Protein AF-A0A1W9GB42-F1 (afdb_monomer_lite)

Secondary structure (DSSP, 8-state):
-EEEE-----TT-SEEEEEES-HHHHHHHHHHHHTTT-EEEEPPS--S-TT-HHHHHHHHHTT-S-EEEEEEES-TTS-EEEEEEE-TTT--EEEEEEEE--S--SS--HHHHHHHHHHHHHHHTT----GGGG-

Sequence (135 aa):
MTQGSHH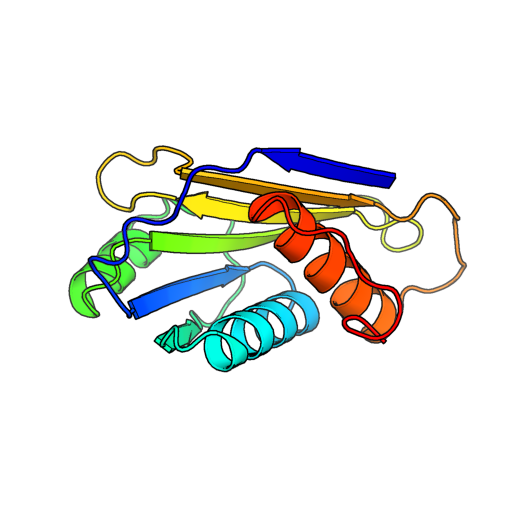RLSMAANQVLVVGNRPNAVAATVSWLQNRGVTPFEMPGTWPIPTHPEITDTARRIGAHTIVWVEQTGDLRAPTVSVRGVDPDSNAVLWSGQASATEYRSSPTGARITWLTCHALHAAWGEPPEGDRCR

Radius of gyration: 13.99 Å; chains: 1; bounding box: 38×24×38 Å

Foldseek 3Di:
DKAKDEADPPPPALEEEEAEQDPLLSVLVCVVSVVVSRHYDYDDDHDPDCQDPVNLVVCVVVVNQWYWYWYWDDDQQWIKIKIFTAGSPPRDTNIIMMFIRPDGDPHHDSLNSSLRSLRGVCNRNVHHSPPPVSD

pLDDT: mean 84.48, std 11.84, range [46.38, 94.88]

Structure (mmCIF, N/CA/C/O backbone):
data_AF-A0A1W9GB42-F1
#
_entry.id   AF-A0A1W9GB42-F1
#
loop_
_atom_site.group_PDB
_atom_site.id
_atom_site.type_symbol
_atom_site.label_atom_id
_atom_site.label_alt_id
_atom_site.label_comp_id
_atom_site.label_asym_id
_atom_site.label_entity_id
_atom_site.label_seq_id
_atom_site.pdbx_PDB_ins_code
_atom_site.Cartn_x
_atom_site.Cartn_y
_atom_site.Cartn_z
_atom_site.occupancy
_atom_site.B_iso_or_equiv
_atom_site.auth_seq_id
_atom_site.auth_comp_id
_atom_site.auth_asym_id
_atom_site.auth_atom_id
_atom_site.pdbx_PDB_model_num
ATOM 1 N N . MET A 1 1 ? 7.935 -8.724 -12.293 1.00 82.56 1 MET A N 1
ATOM 2 C CA . MET A 1 1 ? 7.240 -9.855 -11.640 1.00 82.56 1 MET A CA 1
ATOM 3 C C . MET A 1 1 ? 6.263 -9.276 -10.641 1.00 82.56 1 MET A C 1
ATOM 5 O O . MET A 1 1 ? 6.655 -8.364 -9.925 1.00 82.56 1 MET A O 1
ATOM 9 N N . THR A 1 2 ? 5.027 -9.765 -10.616 1.00 82.88 2 THR A N 1
ATOM 10 C CA . THR A 1 2 ? 3.962 -9.231 -9.758 1.00 82.88 2 THR A CA 1
ATOM 11 C C . THR A 1 2 ? 3.272 -10.395 -9.059 1.00 82.88 2 THR A C 1
ATOM 13 O O . THR A 1 2 ? 2.972 -11.398 -9.704 1.00 82.88 2 THR A O 1
ATOM 16 N N . GLN A 1 3 ? 3.073 -10.289 -7.749 1.00 85.12 3 GLN A N 1
ATOM 17 C CA . GLN A 1 3 ? 2.423 -11.302 -6.918 1.00 85.12 3 GLN A CA 1
ATOM 18 C C . GLN A 1 3 ? 1.550 -10.618 -5.867 1.00 85.12 3 GLN A C 1
ATOM 20 O O . GLN A 1 3 ? 1.848 -9.502 -5.449 1.00 85.12 3 GLN A O 1
ATOM 25 N N . GLY A 1 4 ? 0.483 -11.276 -5.421 1.00 79.81 4 GLY A N 1
ATOM 26 C CA . GLY A 1 4 ? -0.384 -10.728 -4.386 1.00 79.81 4 GLY A CA 1
ATOM 27 C C . GLY A 1 4 ? -1.238 -11.784 -3.707 1.00 79.81 4 GLY A C 1
ATOM 28 O O . GLY A 1 4 ? -1.490 -12.855 -4.256 1.00 79.81 4 GLY A O 1
ATOM 29 N N . SER A 1 5 ? -1.661 -11.457 -2.494 1.00 80.25 5 SER A N 1
ATOM 30 C CA . SER A 1 5 ? -2.688 -12.154 -1.736 1.00 80.25 5 SER A CA 1
ATOM 31 C C . SER A 1 5 ? -3.790 -11.152 -1.430 1.00 80.25 5 SER A C 1
ATOM 33 O O . SER A 1 5 ? -3.545 -10.071 -0.888 1.00 80.25 5 SER A O 1
ATOM 35 N N . HIS A 1 6 ? -5.006 -11.505 -1.820 1.00 66.50 6 HIS A N 1
ATOM 36 C CA . HIS A 1 6 ? -6.159 -10.648 -1.642 1.00 66.50 6 HIS A CA 1
ATOM 37 C C . HIS A 1 6 ? -7.035 -11.208 -0.533 1.00 66.50 6 HIS A C 1
ATOM 39 O O . HIS A 1 6 ? -7.244 -12.412 -0.406 1.00 66.50 6 HIS A O 1
ATOM 45 N N . HIS A 1 7 ? -7.584 -10.296 0.241 1.00 59.81 7 HIS A N 1
ATOM 46 C CA . HIS A 1 7 ? -8.676 -10.551 1.156 1.00 59.81 7 HIS A CA 1
ATOM 47 C C . HIS A 1 7 ? -9.540 -9.304 1.063 1.00 59.81 7 HIS A C 1
ATOM 49 O O . HIS A 1 7 ? -9.030 -8.182 1.021 1.00 59.81 7 HIS A O 1
ATOM 55 N N . ARG A 1 8 ? -10.850 -9.496 0.903 1.00 55.09 8 ARG A N 1
ATOM 56 C CA . ARG A 1 8 ? -11.763 -8.379 0.662 1.00 55.09 8 ARG A CA 1
ATOM 57 C C . ARG A 1 8 ? -11.672 -7.431 1.861 1.00 55.09 8 ARG A C 1
ATOM 59 O O . ARG A 1 8 ? -11.937 -7.854 2.984 1.00 55.09 8 ARG A O 1
ATOM 66 N N . LEU A 1 9 ? -11.280 -6.178 1.616 1.00 57.19 9 LEU A N 1
ATOM 67 C CA . LEU A 1 9 ? -11.333 -5.124 2.626 1.00 57.19 9 LEU A CA 1
ATOM 68 C C . LEU A 1 9 ? -12.738 -5.109 3.229 1.00 57.19 9 LEU A C 1
ATOM 70 O O . LEU A 1 9 ? -13.731 -5.066 2.497 1.00 57.19 9 LEU A O 1
ATOM 74 N N . SER A 1 10 ? -12.824 -5.164 4.557 1.00 50.44 10 SER A N 1
ATOM 75 C CA . SER A 1 10 ? -14.082 -4.892 5.238 1.00 50.44 10 SER A CA 1
ATOM 76 C C . SER A 1 10 ? -14.466 -3.453 4.895 1.00 50.44 10 SER A C 1
ATOM 78 O O . SER A 1 10 ? -13.778 -2.520 5.299 1.00 50.44 10 SER A O 1
ATOM 80 N N . MET A 1 11 ? -15.544 -3.262 4.129 1.00 49.34 11 MET A N 1
ATOM 81 C CA . MET A 1 11 ? -16.060 -1.942 3.721 1.00 49.34 11 MET A CA 1
ATOM 82 C C . MET A 1 11 ? -16.538 -1.081 4.909 1.00 49.34 11 MET A C 1
ATOM 84 O O . MET A 1 11 ? -17.138 -0.031 4.707 1.00 49.34 11 MET A O 1
ATOM 88 N N . ALA A 1 12 ? -16.314 -1.520 6.150 1.00 46.38 12 ALA A N 1
ATOM 89 C CA . ALA A 1 12 ? -16.808 -0.873 7.356 1.00 46.38 12 ALA A CA 1
ATOM 90 C C . ALA A 1 12 ? -16.083 0.440 7.704 1.00 46.38 12 ALA A C 1
ATOM 92 O O . ALA A 1 12 ? -16.551 1.158 8.582 1.00 46.38 12 ALA A O 1
ATOM 93 N N . ALA A 1 13 ? -14.993 0.798 7.016 1.00 55.19 13 ALA A N 1
ATOM 94 C CA . ALA A 1 13 ? -14.316 2.069 7.243 1.00 55.19 13 ALA A CA 1
ATOM 95 C C . ALA A 1 13 ? -13.725 2.668 5.967 1.00 55.19 13 ALA A C 1
ATOM 97 O O . ALA A 1 13 ? -12.801 2.123 5.369 1.00 55.19 13 ALA A O 1
ATOM 98 N N . ASN A 1 14 ? -14.220 3.850 5.599 1.00 76.75 14 ASN A N 1
ATOM 99 C CA . ASN A 1 14 ? -13.718 4.627 4.467 1.00 76.75 14 ASN A CA 1
ATOM 100 C C . ASN A 1 14 ? -12.367 5.304 4.752 1.00 76.75 14 ASN A C 1
ATOM 102 O O . ASN A 1 14 ? -11.897 6.036 3.895 1.00 76.75 14 ASN A O 1
ATOM 106 N N . GLN A 1 15 ? -11.751 5.130 5.925 1.00 89.06 15 GLN A N 1
ATOM 107 C CA . GLN A 1 15 ? -10.524 5.835 6.310 1.00 89.06 15 GLN A CA 1
ATOM 108 C C . GLN A 1 15 ? -9.362 4.866 6.496 1.00 89.06 15 GLN A C 1
ATOM 110 O O . GLN A 1 15 ? -9.48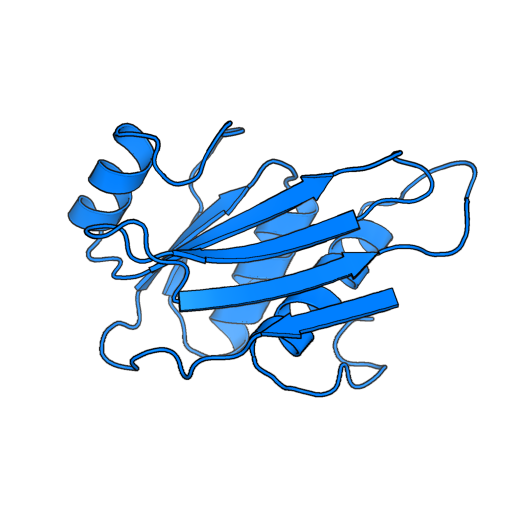3 3.852 7.186 1.00 89.06 15 GLN A O 1
ATOM 115 N N . VAL A 1 16 ? -8.221 5.198 5.895 1.00 92.38 16 VAL A N 1
ATOM 116 C CA . VAL A 1 16 ? -6.988 4.409 6.004 1.00 92.38 16 VAL A CA 1
ATOM 117 C C . VAL A 1 16 ? -5.797 5.314 6.275 1.00 92.38 16 VAL A C 1
ATOM 119 O O . VAL A 1 16 ? -5.730 6.429 5.758 1.00 92.38 16 VAL A O 1
ATOM 122 N N . LEU A 1 17 ? -4.841 4.832 7.065 1.00 94.25 17 LEU A N 1
ATOM 123 C CA . LEU A 1 17 ? -3.569 5.521 7.279 1.00 94.25 17 LEU A CA 1
ATOM 124 C C . LEU A 1 17 ? -2.544 4.977 6.287 1.00 94.25 17 LEU A C 1
ATOM 126 O O . LEU A 1 17 ? -2.222 3.796 6.342 1.00 94.25 17 LEU A O 1
ATOM 130 N N . VAL A 1 18 ? -2.023 5.808 5.392 1.00 94.62 18 VAL A N 1
ATOM 131 C CA . VAL A 1 18 ? -0.980 5.425 4.438 1.00 94.62 18 VAL A CA 1
ATOM 132 C C . VAL A 1 18 ? 0.379 5.806 4.999 1.00 94.62 18 VAL A C 1
ATOM 134 O O . VAL A 1 18 ? 0.621 6.959 5.353 1.00 94.62 18 VAL A O 1
ATOM 137 N N . VAL A 1 19 ? 1.279 4.832 5.047 1.00 94.00 19 VAL A N 1
ATOM 138 C CA . VAL A 1 19 ? 2.633 4.994 5.567 1.00 94.00 19 VAL A CA 1
ATOM 139 C C . VAL A 1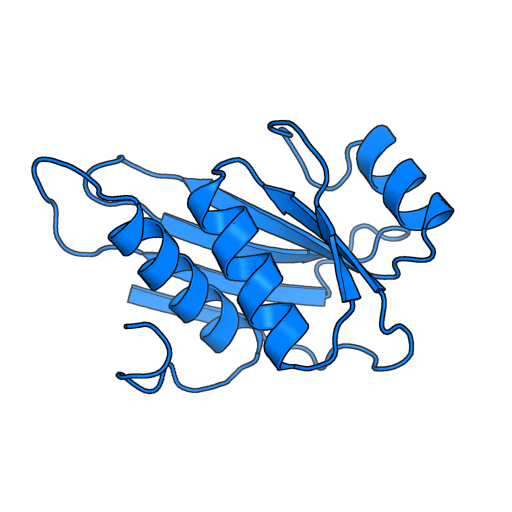 19 ? 3.610 4.334 4.611 1.00 94.00 19 VAL A C 1
ATOM 141 O O . VAL A 1 19 ? 3.336 3.253 4.093 1.00 94.00 19 VAL A O 1
ATOM 144 N N . GLY A 1 20 ? 4.765 4.951 4.375 1.00 91.88 20 GLY A N 1
ATOM 145 C CA . GLY A 1 20 ? 5.771 4.329 3.530 1.00 91.88 20 GLY A CA 1
ATOM 146 C C . GLY A 1 20 ? 7.147 4.963 3.583 1.00 91.88 20 GLY A C 1
ATOM 147 O O . GLY A 1 20 ? 7.366 5.983 4.226 1.00 91.88 20 GLY A O 1
ATOM 148 N N . ASN A 1 21 ? 8.097 4.337 2.890 1.00 90.62 21 ASN A N 1
ATOM 149 C CA . ASN A 1 21 ? 9.503 4.753 2.893 1.00 90.62 21 ASN A CA 1
ATOM 150 C C . ASN A 1 21 ? 9.926 5.543 1.636 1.00 90.62 21 ASN A C 1
ATOM 152 O O . ASN A 1 21 ? 11.084 5.949 1.517 1.00 90.62 21 ASN A O 1
ATOM 156 N N . ARG A 1 22 ? 9.010 5.757 0.678 1.00 89.62 22 ARG A N 1
ATOM 157 C CA . ARG A 1 22 ? 9.254 6.508 -0.564 1.00 89.62 22 ARG A CA 1
ATOM 158 C C . ARG A 1 22 ? 8.083 7.435 -0.907 1.00 89.62 22 ARG A C 1
ATOM 160 O O . ARG A 1 22 ? 6.996 6.918 -1.163 1.00 89.62 22 ARG A O 1
ATOM 167 N N . PRO A 1 23 ? 8.312 8.753 -1.074 1.00 90.38 23 PRO A N 1
ATOM 168 C CA . PRO A 1 23 ? 7.247 9.710 -1.390 1.00 90.38 23 PRO A CA 1
ATOM 169 C C . PRO A 1 23 ? 6.433 9.348 -2.639 1.00 90.38 23 PRO A C 1
ATOM 171 O O . PRO A 1 23 ? 5.210 9.359 -2.606 1.00 90.38 23 PRO A O 1
ATOM 174 N N . ASN A 1 24 ? 7.092 8.929 -3.727 1.00 91.00 24 ASN A N 1
ATOM 175 C CA . ASN A 1 24 ? 6.394 8.555 -4.967 1.00 91.00 24 ASN A CA 1
ATOM 176 C C . ASN A 1 24 ? 5.484 7.329 -4.797 1.00 91.00 24 ASN A C 1
ATOM 178 O O . ASN A 1 24 ? 4.447 7.239 -5.447 1.00 91.00 24 ASN A O 1
ATOM 182 N N . ALA A 1 25 ? 5.872 6.386 -3.933 1.00 92.38 25 ALA A N 1
ATOM 183 C CA . ALA A 1 25 ? 5.076 5.196 -3.658 1.00 92.38 25 ALA A CA 1
ATOM 184 C C . ALA A 1 25 ? 3.880 5.528 -2.753 1.00 92.38 25 ALA A C 1
ATOM 186 O O . ALA A 1 25 ? 2.775 5.035 -2.973 1.00 92.38 25 ALA A O 1
ATOM 187 N N . VAL A 1 26 ? 4.088 6.406 -1.769 1.00 93.94 26 VAL A N 1
ATOM 188 C CA . VAL A 1 26 ? 3.025 6.909 -0.891 1.00 93.94 26 VAL A CA 1
ATOM 189 C C . VAL A 1 26 ? 1.995 7.699 -1.699 1.00 93.94 26 VAL A C 1
ATOM 191 O O . VAL A 1 26 ? 0.825 7.328 -1.699 1.00 93.94 26 VAL A O 1
ATOM 194 N N . ALA A 1 27 ? 2.427 8.684 -2.491 1.00 93.12 27 ALA A N 1
ATOM 195 C CA . ALA A 1 27 ? 1.545 9.483 -3.342 1.00 93.12 27 ALA A CA 1
ATOM 196 C C . ALA A 1 27 ? 0.742 8.625 -4.337 1.00 93.12 27 ALA A C 1
ATOM 198 O O . ALA A 1 27 ? -0.469 8.805 -4.478 1.00 93.12 27 ALA A O 1
ATOM 199 N N . ALA A 1 28 ? 1.386 7.644 -4.982 1.00 93.50 28 ALA A N 1
ATOM 200 C CA . ALA A 1 28 ? 0.704 6.713 -5.881 1.00 93.50 28 ALA A CA 1
ATOM 201 C C . ALA A 1 28 ? -0.367 5.884 -5.151 1.00 93.50 28 ALA A C 1
ATOM 203 O O . ALA A 1 28 ? -1.466 5.700 -5.669 1.00 93.50 28 ALA A O 1
ATOM 204 N N . THR A 1 29 ? -0.069 5.427 -3.932 1.00 94.69 29 THR A N 1
ATOM 205 C CA . THR A 1 29 ? -1.013 4.679 -3.090 1.00 94.69 29 THR A CA 1
ATOM 206 C C . THR A 1 29 ? -2.203 5.539 -2.677 1.00 94.69 29 THR A C 1
ATOM 208 O O . THR A 1 29 ? -3.347 5.112 -2.820 1.00 94.69 29 THR A O 1
ATOM 211 N N . VAL A 1 30 ? -1.946 6.772 -2.233 1.00 94.62 30 VAL A N 1
ATOM 212 C CA . VAL A 1 30 ? -2.972 7.759 -1.870 1.00 94.62 30 VAL A CA 1
ATOM 213 C C . VAL A 1 30 ? -3.921 8.011 -3.043 1.00 94.62 30 VAL A C 1
ATOM 215 O O . VAL A 1 30 ? -5.128 7.833 -2.896 1.00 94.62 30 VAL A O 1
ATOM 218 N N . SER A 1 31 ? -3.389 8.341 -4.225 1.00 93.56 31 SER A N 1
ATOM 219 C CA . SER A 1 31 ? -4.212 8.602 -5.416 1.00 93.56 31 SER A CA 1
ATOM 220 C C . SER A 1 31 ? -5.036 7.379 -5.830 1.00 93.56 31 SER A C 1
ATOM 222 O O . SER A 1 31 ? -6.214 7.491 -6.165 1.00 93.56 31 SER A O 1
ATOM 224 N N . TRP A 1 32 ? -4.440 6.187 -5.778 1.00 91.81 32 TRP A N 1
ATOM 225 C CA . TRP A 1 32 ? -5.112 4.948 -6.166 1.00 91.81 32 TRP A CA 1
ATOM 226 C C . TRP A 1 32 ? -6.284 4.587 -5.237 1.00 91.81 32 TRP A C 1
ATOM 228 O O . TRP A 1 32 ? -7.318 4.112 -5.716 1.00 91.81 32 TRP A O 1
ATOM 238 N N . LEU A 1 33 ? -6.138 4.842 -3.930 1.00 91.69 33 LEU A N 1
ATOM 239 C CA . LEU A 1 33 ? -7.179 4.650 -2.913 1.00 91.69 33 LEU A CA 1
ATOM 240 C C . LEU A 1 33 ? -8.297 5.697 -3.035 1.00 91.69 33 LEU A C 1
ATOM 242 O O . LEU A 1 33 ? -9.474 5.337 -3.008 1.00 91.69 33 LEU A O 1
ATOM 246 N N . GLN A 1 34 ? -7.942 6.969 -3.252 1.00 91.12 34 GLN A N 1
ATOM 247 C CA . GLN A 1 34 ? -8.903 8.060 -3.479 1.00 91.12 34 GLN A CA 1
ATOM 248 C C . GLN A 1 34 ? -9.804 7.791 -4.684 1.00 91.12 34 GLN A C 1
ATOM 250 O O . GLN A 1 34 ? -11.024 7.923 -4.586 1.00 91.12 34 GLN A O 1
ATOM 255 N N . ASN A 1 35 ? -9.228 7.313 -5.791 1.00 89.69 35 ASN A N 1
ATOM 256 C CA . ASN A 1 35 ? -9.976 6.943 -6.996 1.00 89.69 35 ASN A CA 1
ATOM 257 C C . ASN A 1 35 ? -10.988 5.801 -6.770 1.00 89.69 35 ASN A C 1
ATOM 259 O O . ASN A 1 35 ? -11.825 5.544 -7.632 1.00 89.69 35 ASN A O 1
ATOM 263 N N . ARG A 1 36 ? -10.922 5.114 -5.623 1.00 86.62 36 ARG A N 1
ATOM 264 C CA . ARG A 1 36 ? -11.821 4.024 -5.220 1.00 86.62 36 ARG A CA 1
ATOM 265 C C . ARG A 1 36 ? -12.751 4.407 -4.066 1.00 86.62 36 ARG A C 1
ATOM 267 O O . ARG A 1 36 ? -13.384 3.535 -3.479 1.00 86.62 36 ARG A O 1
ATOM 274 N N . GLY A 1 37 ? -12.843 5.697 -3.742 1.00 88.19 37 GLY A N 1
ATOM 275 C CA . GLY A 1 37 ? -13.723 6.208 -2.689 1.00 88.19 37 GLY A CA 1
ATOM 276 C C . GLY A 1 37 ? -13.216 5.959 -1.266 1.00 88.19 37 GLY A C 1
ATOM 277 O O . GLY A 1 37 ? -13.967 6.160 -0.315 1.00 88.19 37 GLY A O 1
ATOM 278 N N . VAL A 1 38 ? -11.958 5.537 -1.108 1.00 89.81 38 VAL A N 1
ATOM 279 C CA . VAL A 1 38 ? -11.290 5.460 0.194 1.00 89.81 38 VAL A CA 1
ATOM 280 C C . VAL A 1 38 ? -10.681 6.830 0.509 1.00 89.81 38 VAL A C 1
ATOM 282 O O . VAL A 1 38 ? -10.136 7.490 -0.371 1.00 89.81 38 VAL A O 1
ATOM 285 N N . THR A 1 39 ? -10.743 7.249 1.768 1.00 91.88 39 THR A N 1
ATOM 286 C CA . THR A 1 39 ? -10.159 8.481 2.313 1.00 91.88 39 THR A CA 1
ATOM 287 C C . THR A 1 39 ? -8.815 8.164 2.981 1.00 91.88 39 THR A C 1
ATOM 289 O O . THR A 1 39 ? -8.780 7.806 4.163 1.00 91.88 39 THR A O 1
ATOM 292 N N . PRO A 1 40 ? -7.687 8.251 2.256 1.00 92.88 40 PRO A N 1
ATOM 293 C CA . PRO A 1 40 ? -6.371 8.051 2.841 1.00 92.88 40 PRO A CA 1
ATOM 294 C C . PRO A 1 40 ? -5.906 9.280 3.626 1.00 92.88 40 PRO A C 1
ATOM 296 O O . PRO A 1 40 ? -6.077 10.419 3.192 1.00 92.88 40 PRO A O 1
ATOM 299 N N . PHE A 1 41 ? -5.225 9.025 4.735 1.00 93.50 41 PHE A N 1
ATOM 300 C CA . PHE A 1 41 ? -4.416 9.998 5.458 1.00 93.50 41 PHE A CA 1
ATOM 301 C C . PHE A 1 41 ? -2.952 9.603 5.321 1.00 93.50 41 PHE A C 1
ATOM 303 O O . PHE A 1 41 ? -2.583 8.492 5.685 1.00 93.50 41 PHE A O 1
ATOM 310 N N . GLU A 1 42 ? -2.118 10.486 4.786 1.00 92.38 42 GLU A N 1
ATOM 311 C CA . GLU A 1 42 ? -0.679 10.242 4.692 1.00 92.38 42 GLU A CA 1
ATOM 312 C C . GLU A 1 42 ? 0.003 10.559 6.024 1.00 92.38 42 GLU A C 1
ATOM 314 O O . GLU A 1 42 ? -0.176 11.644 6.582 1.00 92.38 42 GLU A O 1
ATOM 319 N N . MET A 1 43 ? 0.806 9.620 6.524 1.00 88.88 43 MET A N 1
ATOM 320 C CA . MET A 1 43 ? 1.678 9.874 7.662 1.00 88.88 43 MET A CA 1
ATOM 321 C C . MET A 1 43 ? 3.028 10.407 7.170 1.00 88.88 43 MET A C 1
ATOM 323 O O . MET A 1 43 ? 3.716 9.709 6.420 1.00 88.88 43 MET A O 1
ATOM 327 N N . PRO A 1 44 ? 3.447 11.612 7.594 1.00 81.88 44 PRO A N 1
ATOM 328 C CA . PRO A 1 44 ? 4.737 12.154 7.200 1.00 81.88 44 PRO A CA 1
ATOM 329 C C . PRO A 1 44 ? 5.888 11.330 7.792 1.00 81.88 44 PRO A C 1
ATOM 331 O O . PRO A 1 44 ? 5.774 10.753 8.873 1.00 81.88 44 PRO A O 1
ATOM 334 N N . GLY A 1 45 ? 7.024 11.320 7.094 1.00 80.75 45 GLY A N 1
ATOM 335 C CA . GLY A 1 45 ? 8.251 10.659 7.541 1.00 80.75 45 GLY A CA 1
ATOM 336 C C . GLY A 1 45 ? 8.463 9.264 6.954 1.00 80.75 45 GLY A C 1
ATOM 337 O O . GLY A 1 45 ? 7.648 8.743 6.198 1.00 80.75 45 GLY A O 1
ATOM 338 N N . THR A 1 46 ? 9.612 8.672 7.281 1.00 76.88 46 THR A N 1
ATOM 339 C CA . THR A 1 46 ? 9.975 7.307 6.887 1.00 76.88 46 THR A CA 1
ATOM 340 C C . THR A 1 46 ? 9.959 6.416 8.108 1.00 76.88 46 THR A C 1
ATOM 342 O O . THR A 1 46 ? 10.731 6.623 9.045 1.00 76.88 46 THR A O 1
ATOM 345 N N . TRP A 1 47 ? 9.108 5.405 8.075 1.00 78.25 47 TRP A N 1
ATOM 346 C CA . TRP A 1 47 ? 8.877 4.543 9.219 1.00 78.25 47 TRP A CA 1
ATOM 347 C C . TRP A 1 47 ? 9.564 3.191 9.008 1.00 78.25 47 TRP A C 1
ATOM 349 O O . TRP A 1 47 ? 9.606 2.706 7.875 1.00 78.25 47 TRP A O 1
ATOM 359 N N . PRO A 1 48 ? 10.102 2.563 10.066 1.00 69.75 48 PRO A N 1
ATOM 360 C CA . PRO A 1 48 ? 10.789 1.281 9.940 1.00 69.75 48 PRO A CA 1
ATOM 361 C C . PRO A 1 48 ? 9.823 0.094 9.825 1.00 69.75 48 PRO A C 1
ATOM 363 O O . PRO A 1 48 ? 10.114 -0.852 9.102 1.00 69.75 48 PRO A O 1
ATOM 366 N N . ILE A 1 49 ? 8.685 0.132 10.530 1.00 74.62 49 ILE A N 1
ATOM 367 C CA . ILE A 1 49 ? 7.680 -0.942 10.561 1.00 74.62 49 ILE A CA 1
ATOM 368 C C . ILE A 1 49 ? 6.265 -0.366 10.742 1.00 74.62 49 ILE A C 1
ATOM 370 O O . ILE A 1 49 ? 6.125 0.651 11.422 1.00 74.62 49 ILE A O 1
ATOM 374 N N . PRO A 1 50 ? 5.214 -1.021 10.212 1.00 69.50 50 PRO A N 1
ATOM 375 C CA . PRO A 1 50 ? 3.829 -0.546 10.314 1.00 69.50 50 PRO A CA 1
ATOM 376 C C . PRO A 1 50 ? 3.247 -0.595 11.731 1.00 69.50 50 PRO A C 1
ATOM 378 O O . PRO A 1 50 ? 2.283 0.105 12.013 1.00 69.50 50 PRO A O 1
ATOM 381 N N . THR A 1 51 ? 3.830 -1.396 12.626 1.00 75.62 51 THR A N 1
ATOM 382 C CA . THR A 1 51 ? 3.356 -1.600 14.006 1.00 75.62 51 THR A CA 1
ATOM 383 C C . THR A 1 51 ? 4.036 -0.665 15.008 1.00 75.62 51 THR A C 1
ATOM 385 O O . THR A 1 51 ? 4.054 -0.938 16.209 1.00 75.62 51 THR A O 1
ATOM 388 N N . HIS A 1 52 ? 4.694 0.394 14.527 1.00 85.06 52 HIS A N 1
ATOM 389 C CA . HIS A 1 52 ? 5.316 1.376 15.405 1.00 85.06 52 HIS A CA 1
ATOM 390 C C . HIS A 1 52 ? 4.218 2.090 16.217 1.00 85.06 52 HIS A C 1
ATOM 392 O O . HIS A 1 52 ? 3.232 2.513 15.608 1.00 85.06 52 HIS A O 1
ATOM 398 N N . PRO A 1 53 ? 4.362 2.271 17.546 1.00 87.44 53 PRO A N 1
ATOM 399 C CA . PRO A 1 53 ? 3.285 2.786 18.400 1.00 87.44 53 PRO A CA 1
ATOM 400 C C . PRO A 1 53 ? 2.649 4.083 17.888 1.00 87.44 53 PRO A C 1
ATOM 402 O O . PRO A 1 53 ? 1.432 4.200 17.838 1.00 87.44 53 PRO A O 1
ATOM 405 N N . GLU A 1 54 ? 3.466 5.014 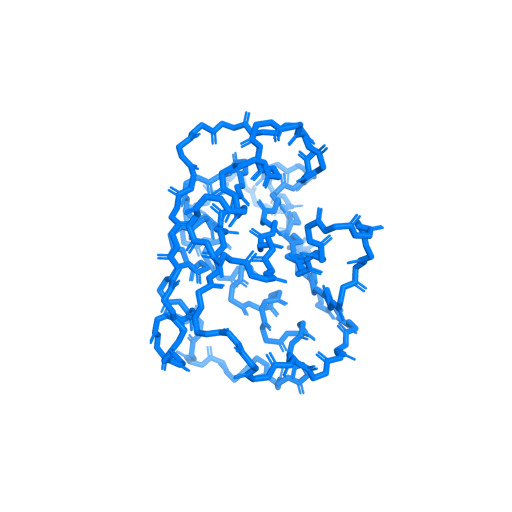17.394 1.00 89.62 54 GLU A N 1
ATOM 406 C CA . GLU A 1 54 ? 2.993 6.290 16.842 1.00 89.62 54 GLU A CA 1
ATOM 407 C C . GLU A 1 54 ? 2.083 6.138 15.608 1.00 89.62 54 GLU A C 1
ATOM 409 O O . GLU A 1 54 ? 1.152 6.927 15.413 1.00 89.62 54 GLU A O 1
ATOM 414 N N . ILE A 1 55 ? 2.322 5.110 14.788 1.00 90.19 55 ILE A N 1
ATOM 415 C CA . ILE A 1 55 ? 1.496 4.790 13.620 1.00 90.19 55 ILE A CA 1
ATOM 416 C C . ILE A 1 55 ? 0.153 4.248 14.093 1.00 90.19 55 ILE A C 1
ATOM 418 O O . ILE A 1 55 ? -0.891 4.735 13.662 1.00 90.19 55 ILE A O 1
ATOM 422 N N . THR A 1 56 ? 0.174 3.275 15.006 1.00 90.50 56 THR A N 1
ATOM 423 C CA . THR A 1 56 ? -1.040 2.668 15.558 1.00 90.50 56 THR A CA 1
ATOM 424 C C . THR A 1 56 ? -1.893 3.699 16.299 1.00 90.50 56 THR A C 1
ATOM 426 O O . THR A 1 56 ? -3.103 3.769 16.085 1.00 90.50 56 THR A O 1
ATOM 429 N N . ASP A 1 57 ? -1.278 4.565 17.105 1.00 91.81 57 ASP A N 1
ATOM 430 C CA . ASP A 1 57 ? -1.973 5.637 17.823 1.00 91.81 57 ASP A CA 1
ATOM 431 C C . ASP A 1 57 ? -2.566 6.673 16.865 1.00 91.81 57 ASP A C 1
ATOM 433 O O . ASP A 1 57 ? -3.678 7.166 17.071 1.00 91.81 57 ASP A O 1
ATOM 437 N N . THR A 1 58 ? -1.853 6.988 15.781 1.00 92.69 58 THR A N 1
ATOM 438 C CA . THR A 1 58 ? -2.369 7.868 14.729 1.00 92.69 58 THR A CA 1
ATOM 439 C C . THR A 1 58 ? -3.544 7.230 14.000 1.00 92.69 58 THR A C 1
ATOM 441 O O . THR A 1 58 ? -4.562 7.899 13.838 1.00 92.69 58 THR A O 1
ATOM 444 N N . ALA A 1 59 ? -3.449 5.949 13.631 1.00 91.94 59 ALA A N 1
ATOM 445 C CA . ALA A 1 59 ? -4.529 5.211 12.982 1.00 91.94 59 ALA A CA 1
ATOM 446 C C . ALA A 1 59 ? -5.798 5.208 13.848 1.00 91.94 59 ALA A C 1
ATOM 448 O O . ALA A 1 59 ? -6.873 5.554 13.363 1.00 91.94 59 ALA A O 1
ATOM 449 N N . ARG A 1 60 ? -5.665 4.944 15.154 1.00 90.31 60 ARG A N 1
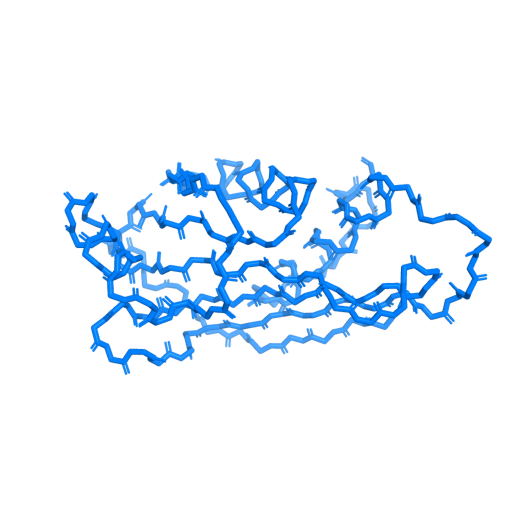ATOM 450 C CA . ARG A 1 60 ? -6.787 5.001 16.104 1.00 90.31 60 ARG A CA 1
ATOM 451 C C . ARG A 1 60 ? -7.383 6.398 16.230 1.00 90.31 60 ARG A C 1
ATOM 453 O O . ARG A 1 60 ? -8.601 6.545 16.187 1.00 90.31 60 ARG A O 1
ATOM 460 N N . ARG A 1 61 ? -6.545 7.433 16.349 1.00 92.56 61 ARG A N 1
ATOM 461 C CA . ARG A 1 61 ? -6.996 8.829 16.494 1.00 92.56 61 ARG A CA 1
ATOM 462 C C . ARG A 1 61 ? -7.832 9.302 15.306 1.00 92.56 61 ARG A C 1
ATOM 464 O O . ARG A 1 61 ? -8.758 10.084 15.499 1.00 92.56 61 ARG A O 1
ATOM 471 N N . ILE A 1 62 ? -7.500 8.851 14.099 1.00 91.56 62 ILE A N 1
ATOM 472 C CA . ILE A 1 62 ? -8.224 9.225 12.880 1.00 91.56 62 ILE A CA 1
ATOM 473 C C . ILE A 1 62 ? -9.342 8.246 12.515 1.00 91.56 62 ILE A C 1
ATOM 475 O O . ILE A 1 62 ? -9.961 8.447 11.483 1.00 91.56 62 ILE A O 1
ATOM 479 N N . GLY A 1 63 ? -9.585 7.191 13.302 1.00 90.06 63 GLY A N 1
ATOM 480 C CA . GLY A 1 63 ? -10.598 6.177 12.989 1.00 90.06 63 GLY A CA 1
ATOM 481 C C . GLY A 1 63 ? -10.240 5.260 11.812 1.00 90.06 63 GLY A C 1
ATOM 482 O O . GLY A 1 63 ? -11.128 4.690 11.181 1.00 90.06 63 GLY A O 1
ATOM 483 N N . ALA A 1 64 ? -8.954 5.110 11.485 1.00 90.81 64 ALA A N 1
ATOM 484 C CA . ALA A 1 64 ? -8.511 4.197 10.440 1.00 90.81 64 ALA A CA 1
ATOM 485 C C . ALA A 1 64 ? -8.498 2.752 10.953 1.00 90.81 64 ALA A C 1
ATOM 487 O O . ALA A 1 64 ? -7.772 2.420 11.886 1.00 90.81 64 ALA A O 1
ATOM 488 N N . HIS A 1 65 ? -9.241 1.876 10.277 1.00 88.69 65 HIS A N 1
ATOM 489 C CA . HIS A 1 65 ? -9.272 0.434 10.563 1.00 88.69 65 HIS A CA 1
ATOM 490 C C . HIS A 1 65 ? -8.258 -0.360 9.730 1.00 88.69 65 HIS A C 1
ATOM 492 O O . HIS A 1 65 ? -8.183 -1.584 9.799 1.00 88.69 65 HIS A O 1
ATOM 498 N N . THR A 1 66 ? -7.485 0.318 8.886 1.00 90.75 66 THR A N 1
ATOM 499 C CA . THR A 1 66 ? -6.406 -0.299 8.119 1.00 90.75 66 THR A CA 1
ATOM 500 C C . THR A 1 66 ? -5.256 0.686 7.982 1.00 90.75 66 THR A C 1
ATOM 502 O O . THR A 1 66 ? -5.440 1.827 7.550 1.00 90.75 66 THR A O 1
ATOM 505 N N . ILE A 1 67 ? -4.057 0.221 8.322 1.00 92.88 67 ILE A N 1
ATOM 506 C CA . ILE A 1 67 ? -2.795 0.873 7.986 1.00 92.88 67 ILE A CA 1
ATOM 507 C C . ILE A 1 67 ? -2.341 0.306 6.642 1.00 92.88 67 ILE A C 1
ATOM 509 O O . ILE A 1 67 ? -2.104 -0.893 6.511 1.00 92.88 67 ILE A O 1
ATOM 513 N N . VAL A 1 68 ? -2.225 1.160 5.632 1.00 93.81 68 VAL A N 1
ATOM 514 C CA . VAL A 1 68 ? -1.666 0.817 4.327 1.00 93.81 68 VAL A CA 1
ATOM 515 C C . VAL A 1 68 ? -0.175 1.114 4.347 1.00 93.81 68 VAL A C 1
ATOM 517 O O . VAL A 1 68 ? 0.255 2.261 4.251 1.00 93.81 68 VAL A O 1
ATOM 520 N N . TRP A 1 69 ? 0.617 0.058 4.463 1.00 93.38 69 TRP A N 1
ATOM 521 C CA . TRP A 1 69 ? 2.067 0.121 4.431 1.00 93.38 69 TRP A CA 1
ATOM 522 C C . TRP A 1 69 ? 2.581 -0.054 3.008 1.00 93.38 69 TRP A C 1
ATOM 524 O O . TRP A 1 69 ? 2.358 -1.107 2.410 1.00 93.38 69 TRP A O 1
ATOM 534 N N . VAL A 1 70 ? 3.295 0.937 2.477 1.00 94.19 70 VAL A N 1
ATOM 535 C CA . VAL A 1 70 ? 3.956 0.871 1.170 1.00 94.19 70 VAL A CA 1
ATOM 536 C C . VAL A 1 70 ? 5.467 1.009 1.311 1.00 94.19 70 VAL A C 1
ATOM 538 O O . VAL A 1 70 ? 6.000 2.006 1.789 1.00 94.19 70 VAL A O 1
ATOM 541 N N . GLU A 1 71 ? 6.186 -0.001 0.844 1.00 93.00 71 GLU A N 1
ATOM 542 C CA . GLU A 1 71 ? 7.625 -0.104 1.029 1.00 93.00 71 GLU A CA 1
ATOM 543 C C . GLU A 1 71 ? 8.321 -0.412 -0.289 1.00 93.00 71 GLU A C 1
ATOM 545 O O . GLU A 1 71 ? 8.010 -1.398 -0.956 1.00 93.00 71 GLU A O 1
ATOM 550 N N . GLN A 1 72 ? 9.307 0.409 -0.637 1.00 91.81 72 GLN A N 1
ATOM 551 C CA . GLN A 1 72 ? 10.284 0.090 -1.662 1.00 91.81 72 GLN A CA 1
ATOM 552 C C . GLN A 1 72 ? 11.508 -0.570 -1.027 1.00 91.81 72 GLN A C 1
ATOM 554 O O . GLN A 1 72 ? 12.176 0.033 -0.189 1.00 91.81 72 GLN A O 1
ATOM 559 N N . THR A 1 73 ? 11.839 -1.772 -1.482 1.00 90.19 73 THR A N 1
ATOM 560 C CA . THR A 1 73 ? 13.042 -2.523 -1.107 1.00 90.19 73 THR A CA 1
ATOM 561 C C . THR A 1 73 ? 13.855 -2.903 -2.348 1.00 90.19 73 THR A C 1
ATOM 563 O O . THR A 1 73 ? 13.469 -2.609 -3.488 1.00 90.19 73 THR A O 1
ATOM 566 N N . GLY A 1 74 ? 15.006 -3.541 -2.134 1.00 82.56 74 GLY A N 1
ATOM 567 C CA . GLY A 1 74 ? 15.900 -3.993 -3.200 1.00 82.56 74 GLY A CA 1
ATOM 568 C C . GLY A 1 74 ? 16.788 -2.891 -3.780 1.00 82.56 74 GLY A C 1
ATOM 569 O O . GLY A 1 74 ? 16.735 -1.730 -3.365 1.00 82.56 74 GLY A O 1
ATOM 570 N N . ASP A 1 75 ? 17.626 -3.284 -4.743 1.00 81.38 75 ASP A N 1
ATOM 571 C CA . ASP A 1 75 ? 18.500 -2.363 -5.471 1.00 81.38 75 ASP A CA 1
ATOM 572 C C . ASP A 1 75 ? 17.644 -1.304 -6.179 1.00 81.38 75 ASP A C 1
ATOM 574 O O . ASP A 1 75 ? 16.678 -1.620 -6.872 1.00 81.38 75 ASP A O 1
ATOM 578 N N . LEU A 1 76 ? 18.026 -0.036 -6.043 1.00 76.38 76 LEU A N 1
ATOM 579 C CA . LEU A 1 76 ? 17.425 1.094 -6.747 1.00 76.38 76 LEU A CA 1
ATOM 580 C C . LEU A 1 76 ? 17.275 0.860 -8.259 1.00 76.38 76 LEU A C 1
ATOM 582 O O . LEU A 1 76 ? 16.358 1.378 -8.882 1.00 76.38 7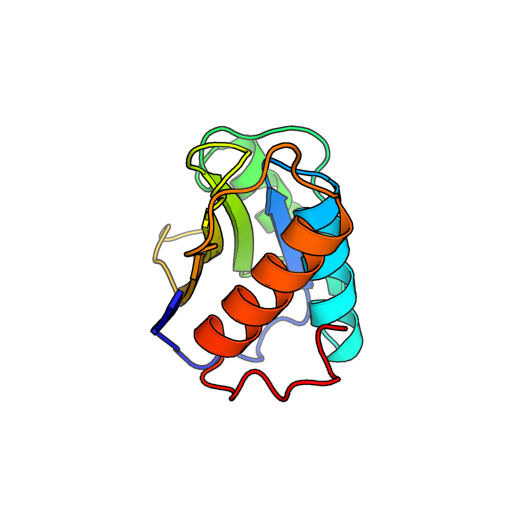6 LEU A O 1
ATOM 586 N N . ARG A 1 77 ? 18.149 0.070 -8.866 1.00 81.19 77 ARG A N 1
ATOM 587 C CA . ARG A 1 77 ? 18.172 -0.232 -10.299 1.00 81.19 77 ARG A CA 1
ATOM 588 C C . ARG A 1 77 ? 17.262 -1.395 -10.698 1.00 81.19 77 ARG A C 1
ATOM 590 O O . ARG A 1 77 ? 16.866 -1.484 -11.865 1.00 81.19 77 ARG A O 1
ATOM 597 N N . ALA A 1 78 ? 16.872 -2.221 -9.729 1.00 86.56 78 ALA A N 1
ATOM 598 C CA . ALA A 1 78 ? 15.883 -3.289 -9.844 1.00 86.56 78 ALA A CA 1
ATOM 599 C C . ALA A 1 78 ? 14.950 -3.287 -8.609 1.00 86.56 78 ALA A C 1
ATOM 601 O O . ALA A 1 78 ? 14.958 -4.229 -7.812 1.00 86.56 78 ALA A O 1
ATOM 602 N N . PRO A 1 79 ? 14.167 -2.207 -8.412 1.00 91.38 79 PRO A N 1
ATOM 603 C CA . PRO A 1 79 ? 13.429 -2.016 -7.175 1.00 91.38 79 PRO A CA 1
ATOM 604 C C . PRO A 1 79 ? 12.258 -2.989 -7.069 1.00 91.38 79 PRO A C 1
ATOM 606 O O . PRO A 1 79 ? 11.633 -3.373 -8.062 1.00 91.38 79 PRO A O 1
ATOM 609 N N . THR A 1 80 ? 11.927 -3.331 -5.832 1.00 93.25 80 THR A N 1
ATOM 610 C CA . THR A 1 80 ? 10.688 -4.010 -5.464 1.00 93.25 80 THR A CA 1
ATOM 611 C C . THR A 1 80 ? 9.827 -3.052 -4.663 1.00 93.25 80 THR A C 1
ATOM 613 O O . THR A 1 80 ? 10.333 -2.372 -3.779 1.00 93.25 80 THR A O 1
ATOM 616 N N . VAL A 1 81 ? 8.536 -2.987 -4.969 1.00 94.44 81 VAL A N 1
ATOM 617 C CA . VAL A 1 81 ? 7.539 -2.295 -4.153 1.00 94.44 81 VAL A CA 1
ATOM 618 C C . VAL A 1 81 ? 6.595 -3.336 -3.576 1.00 94.44 81 VAL A C 1
ATOM 620 O O . VAL A 1 81 ? 6.042 -4.143 -4.321 1.00 94.44 81 VAL A O 1
ATOM 623 N N . SER A 1 82 ? 6.404 -3.305 -2.262 1.00 94.88 82 SER A N 1
ATOM 624 C CA . SER A 1 82 ? 5.390 -4.081 -1.555 1.00 94.88 82 SER A CA 1
ATOM 625 C C . SER A 1 82 ? 4.357 -3.144 -0.936 1.00 94.88 82 SER A C 1
ATOM 627 O O . SER A 1 82 ? 4.705 -2.065 -0.458 1.00 94.88 82 SER A O 1
ATOM 629 N N . VAL A 1 83 ? 3.092 -3.552 -0.954 1.00 94.25 83 VAL A N 1
ATOM 630 C CA . VAL A 1 83 ? 1.984 -2.861 -0.293 1.00 94.25 83 VAL A CA 1
ATOM 631 C C . VAL A 1 83 ? 1.235 -3.860 0.575 1.00 94.25 83 VAL A C 1
ATOM 633 O O . VAL A 1 83 ? 0.992 -4.988 0.148 1.00 94.25 83 VAL A O 1
ATOM 636 N N . ARG A 1 84 ? 0.887 -3.469 1.799 1.00 93.00 84 ARG A N 1
ATOM 637 C CA . ARG A 1 84 ? 0.167 -4.313 2.759 1.00 93.00 84 ARG A CA 1
ATOM 638 C C . ARG A 1 84 ? -0.909 -3.495 3.454 1.00 93.00 84 ARG A C 1
ATOM 640 O O . ARG A 1 84 ? -0.638 -2.375 3.872 1.00 93.00 84 ARG A O 1
ATOM 647 N N . GLY A 1 85 ? -2.093 -4.067 3.611 1.00 92.38 85 GLY A N 1
ATOM 648 C CA . GLY A 1 85 ? -3.095 -3.578 4.550 1.00 92.38 85 GLY A CA 1
ATOM 649 C C . GLY A 1 85 ? -2.931 -4.316 5.864 1.00 92.38 85 GLY A C 1
ATOM 650 O O . GLY A 1 85 ? -2.937 -5.544 5.872 1.00 92.38 85 GLY A O 1
ATOM 651 N N . VAL A 1 86 ? -2.762 -3.585 6.957 1.00 91.00 86 VAL A N 1
ATOM 652 C CA . VAL A 1 86 ? -2.541 -4.137 8.294 1.00 91.00 86 VAL A CA 1
ATOM 653 C C . VAL A 1 86 ? -3.657 -3.666 9.211 1.00 91.00 86 VAL A C 1
ATOM 655 O O . VAL A 1 86 ? -3.988 -2.480 9.230 1.00 91.00 86 VAL A O 1
ATOM 658 N N . ASP A 1 87 ? -4.236 -4.593 9.962 1.00 89.62 87 ASP A N 1
ATOM 659 C CA . ASP A 1 87 ? -5.163 -4.270 11.039 1.00 89.62 87 ASP A CA 1
ATOM 660 C C . ASP A 1 87 ? -4.386 -3.621 12.202 1.00 89.62 87 ASP A C 1
ATOM 662 O O . ASP A 1 87 ? -3.439 -4.232 12.707 1.00 89.62 87 ASP A O 1
ATOM 666 N N . PRO A 1 88 ? -4.725 -2.388 12.617 1.00 88.44 88 PRO A N 1
ATOM 667 C CA . PRO A 1 88 ? -3.942 -1.643 13.602 1.00 88.44 88 PRO A CA 1
ATOM 668 C C . PRO A 1 88 ? -3.970 -2.258 15.009 1.00 88.44 88 PRO A C 1
ATOM 670 O O . PRO A 1 88 ? -3.078 -1.967 15.804 1.00 88.44 88 PRO A O 1
ATOM 673 N N . ASP A 1 89 ? -4.965 -3.086 15.335 1.00 88.12 89 ASP A N 1
ATOM 674 C CA . ASP A 1 89 ? -5.141 -3.628 16.685 1.00 88.12 89 ASP A CA 1
ATOM 675 C C . ASP A 1 89 ? -4.499 -5.008 16.854 1.00 88.12 89 ASP A C 1
ATOM 677 O O . ASP A 1 89 ? -3.870 -5.284 17.875 1.00 88.12 89 ASP A O 1
ATOM 681 N N . SER A 1 90 ? -4.618 -5.868 15.845 1.00 88.75 90 SER A N 1
ATOM 682 C CA . SER A 1 90 ? -4.073 -7.230 15.843 1.00 88.75 90 SER A CA 1
ATOM 683 C C . SER A 1 90 ? -2.725 -7.355 15.133 1.00 88.75 90 SER A C 1
ATOM 685 O O . SER A 1 90 ? -2.063 -8.385 15.259 1.00 88.75 90 SER A O 1
ATOM 687 N N . ASN A 1 91 ? -2.314 -6.336 14.372 1.00 86.94 91 ASN A N 1
ATOM 688 C CA . ASN A 1 91 ? -1.182 -6.373 13.441 1.00 86.94 91 ASN A CA 1
ATOM 689 C C . ASN A 1 91 ? -1.302 -7.449 12.347 1.00 86.94 91 ASN A C 1
ATOM 691 O O . ASN A 1 91 ? -0.316 -7.772 11.677 1.00 86.94 91 ASN A O 1
ATOM 695 N N . ALA A 1 92 ? -2.495 -8.015 12.143 1.00 89.19 92 ALA A N 1
ATOM 696 C CA . ALA A 1 92 ? -2.723 -8.995 11.097 1.00 89.19 92 ALA A CA 1
ATOM 697 C C . ALA A 1 92 ? -2.615 -8.332 9.718 1.00 89.19 92 ALA A C 1
ATOM 699 O O . ALA A 1 92 ? -3.189 -7.268 9.472 1.00 89.19 92 ALA A O 1
ATOM 700 N N . VAL A 1 93 ? -1.899 -8.977 8.795 1.00 89.56 93 VAL A N 1
ATOM 701 C CA . VAL A 1 93 ? -1.914 -8.578 7.385 1.00 89.56 93 VAL A CA 1
ATOM 702 C C . VAL A 1 93 ? -3.261 -8.988 6.804 1.00 89.56 93 VAL A C 1
ATOM 704 O O . VAL A 1 93 ? -3.549 -10.173 6.661 1.00 89.56 93 VAL A O 1
ATOM 707 N N . LEU A 1 94 ? -4.076 -7.992 6.471 1.00 89.06 94 LEU A N 1
ATOM 708 C CA . LEU A 1 94 ? -5.384 -8.173 5.858 1.00 89.06 94 LEU A CA 1
ATOM 709 C C . LEU A 1 94 ? -5.254 -8.510 4.379 1.00 89.06 94 LEU A C 1
ATOM 711 O O . LEU A 1 94 ? -6.016 -9.316 3.883 1.00 89.06 94 LEU A O 1
ATOM 715 N N . TRP A 1 95 ? -4.309 -7.903 3.667 1.00 91.19 95 TRP A N 1
ATOM 716 C CA . TRP A 1 95 ? -4.038 -8.159 2.250 1.00 91.19 95 TRP A CA 1
ATOM 717 C C . TRP A 1 95 ? -2.642 -7.661 1.903 1.00 91.19 95 TRP A C 1
ATOM 719 O O . TRP A 1 95 ? -2.078 -6.813 2.602 1.00 91.19 95 TRP A O 1
ATOM 729 N N . SER A 1 96 ? -2.066 -8.172 0.817 1.00 92.88 96 SER A N 1
ATOM 730 C CA . SER A 1 96 ? -0.750 -7.726 0.372 1.00 92.88 96 SER A CA 1
ATOM 731 C C . SER A 1 96 ? -0.520 -7.915 -1.118 1.00 92.88 96 SER A C 1
ATOM 733 O O . SER A 1 96 ? -1.025 -8.845 -1.738 1.00 92.88 96 SER A O 1
ATOM 735 N N . GLY A 1 97 ? 0.300 -7.053 -1.697 1.00 93.94 97 GLY A N 1
ATOM 736 C CA . GLY A 1 97 ? 0.740 -7.170 -3.076 1.00 93.94 97 GLY A CA 1
ATOM 737 C C . GLY A 1 97 ? 2.161 -6.673 -3.239 1.00 93.94 97 GLY A C 1
ATOM 738 O O . GLY A 1 97 ? 2.649 -5.849 -2.467 1.00 93.94 97 GLY A O 1
ATOM 739 N N . GLN A 1 98 ? 2.847 -7.203 -4.239 1.00 94.75 98 GLN A N 1
ATOM 740 C CA . GLN A 1 98 ? 4.229 -6.884 -4.532 1.00 94.75 98 GLN A CA 1
ATOM 741 C C . GLN A 1 98 ? 4.452 -6.837 -6.039 1.00 94.75 98 GLN A C 1
ATOM 743 O O . GLN A 1 98 ? 3.989 -7.703 -6.782 1.00 94.75 98 GLN A O 1
ATOM 748 N N . ALA A 1 99 ? 5.228 -5.853 -6.479 1.00 93.50 99 ALA A N 1
ATOM 749 C CA . ALA A 1 99 ? 5.726 -5.760 -7.838 1.00 93.50 99 ALA A CA 1
ATOM 750 C C . ALA A 1 99 ? 7.229 -5.482 -7.829 1.00 93.50 99 ALA A C 1
ATOM 752 O O . ALA A 1 99 ? 7.717 -4.594 -7.131 1.00 93.50 99 ALA A O 1
ATOM 753 N N . SER A 1 100 ? 7.963 -6.228 -8.646 1.00 92.00 100 SER A N 1
ATOM 754 C CA . SER A 1 100 ? 9.415 -6.140 -8.768 1.00 92.00 100 SER A CA 1
ATOM 755 C C . SER A 1 100 ? 9.819 -5.871 -10.209 1.00 92.00 100 SER A C 1
ATOM 757 O O . SER A 1 100 ? 9.359 -6.539 -11.146 1.00 92.00 100 SER A O 1
ATOM 759 N N . ALA A 1 101 ? 10.733 -4.922 -10.375 1.00 87.94 101 ALA A N 1
ATOM 760 C CA . ALA A 1 101 ? 11.475 -4.722 -11.605 1.00 87.94 101 ALA A CA 1
ATOM 761 C C . ALA A 1 101 ? 12.366 -5.939 -11.894 1.00 87.94 101 ALA A C 1
ATOM 763 O O . ALA A 1 101 ? 13.256 -6.256 -11.115 1.00 87.94 101 ALA A O 1
ATOM 764 N N . THR A 1 102 ? 12.150 -6.598 -13.031 1.00 80.94 102 THR A N 1
ATOM 765 C CA . THR A 1 102 ? 12.987 -7.725 -13.485 1.00 80.94 102 THR A CA 1
ATOM 766 C C . THR A 1 102 ? 14.198 -7.272 -14.297 1.00 80.94 102 THR A C 1
ATOM 768 O O . THR A 1 102 ? 15.179 -7.997 -14.397 1.00 80.94 102 THR A O 1
ATOM 771 N N . GLU A 1 103 ? 14.148 -6.064 -14.860 1.00 79.00 103 GLU A N 1
ATOM 772 C CA . GLU A 1 103 ? 15.244 -5.477 -15.633 1.00 79.00 103 GLU A CA 1
ATOM 773 C C . GLU A 1 103 ? 16.043 -4.477 -14.800 1.00 79.00 103 GLU A C 1
ATOM 775 O O . GLU A 1 103 ? 15.489 -3.500 -14.273 1.00 79.00 103 GLU A O 1
ATOM 780 N N . TYR A 1 104 ? 17.356 -4.675 -14.765 1.00 76.44 104 TYR A N 1
ATOM 781 C CA . TYR A 1 104 ? 18.299 -3.727 -14.193 1.00 76.44 104 TYR A CA 1
ATOM 782 C C . TYR A 1 104 ? 18.440 -2.500 -15.103 1.00 76.44 104 TYR A C 1
ATOM 784 O O . TYR A 1 104 ? 18.687 -2.633 -16.300 1.00 76.44 104 TYR A O 1
ATOM 792 N N . ARG A 1 105 ? 18.292 -1.291 -14.551 1.00 72.06 105 ARG A N 1
ATOM 793 C CA . ARG A 1 105 ? 18.523 -0.031 -15.283 1.00 72.06 105 ARG A CA 1
ATOM 794 C C . ARG A 1 105 ? 19.470 0.871 -14.519 1.00 72.06 105 ARG A C 1
ATOM 796 O O . ARG A 1 105 ? 19.436 0.887 -13.302 1.00 72.06 105 ARG A O 1
ATOM 803 N N . SER A 1 106 ? 20.270 1.664 -15.223 1.00 66.31 106 SER A N 1
ATOM 804 C CA . SER A 1 106 ? 21.297 2.531 -14.627 1.00 66.31 106 SER A CA 1
ATOM 805 C C . SER A 1 106 ? 20.758 3.529 -13.591 1.00 66.31 106 SER A C 1
ATOM 807 O O . SER A 1 106 ? 21.456 3.781 -12.605 1.00 66.31 106 SER A O 1
ATOM 809 N N . SER A 1 107 ? 19.518 4.012 -13.755 1.00 61.91 107 SER A N 1
ATOM 810 C CA . SER A 1 107 ? 18.865 4.934 -12.814 1.00 61.91 107 SER A CA 1
ATOM 811 C C . SER A 1 107 ? 17.374 4.609 -12.624 1.00 61.91 107 SER A C 1
ATOM 813 O O . SER A 1 107 ? 16.651 4.508 -13.622 1.00 61.91 107 SER A O 1
ATOM 815 N N . PRO A 1 108 ? 16.864 4.475 -11.383 1.00 66.75 108 PRO A N 1
ATOM 816 C CA . PRO A 1 108 ? 15.423 4.510 -11.138 1.00 66.75 108 PRO A CA 1
ATOM 817 C C . PRO A 1 108 ? 14.842 5.893 -11.402 1.00 66.75 108 PRO A C 1
ATOM 819 O O . PRO A 1 108 ? 15.477 6.912 -11.144 1.00 66.75 108 PRO A O 1
ATOM 822 N N . THR A 1 109 ? 13.582 5.921 -11.820 1.00 81.38 109 THR A N 1
ATOM 823 C CA . THR A 1 109 ? 12.786 7.145 -11.904 1.00 81.38 109 THR A CA 1
ATOM 824 C C . THR A 1 109 ? 11.616 7.063 -10.931 1.00 81.38 109 THR A C 1
ATOM 826 O O . THR A 1 109 ? 11.141 5.970 -10.611 1.00 81.38 109 THR A O 1
ATOM 829 N N . GLY A 1 110 ? 11.118 8.216 -10.476 1.00 85.56 110 GLY A N 1
ATOM 830 C CA . GLY A 1 110 ? 9.891 8.269 -9.674 1.00 85.56 110 GLY A CA 1
ATOM 831 C C . GLY A 1 110 ? 8.719 7.576 -10.369 1.00 85.56 110 GLY A C 1
ATOM 832 O O . GLY A 1 110 ? 8.043 6.767 -9.744 1.00 85.56 110 GLY A O 1
ATOM 833 N N . ALA A 1 111 ? 8.594 7.765 -11.687 1.00 87.44 111 ALA A N 1
ATOM 834 C CA . ALA A 1 111 ? 7.604 7.090 -12.524 1.00 87.44 111 ALA A CA 1
ATOM 835 C C . ALA A 1 111 ? 7.688 5.554 -12.447 1.00 87.44 111 ALA A C 1
ATOM 837 O O . ALA A 1 111 ? 6.662 4.883 -12.426 1.00 87.44 111 ALA A O 1
ATOM 838 N N . ARG A 1 112 ? 8.894 4.973 -12.344 1.00 88.25 112 ARG A N 1
ATOM 839 C CA . ARG A 1 112 ? 9.049 3.518 -12.182 1.00 88.25 112 ARG A CA 1
ATOM 840 C C . ARG A 1 112 ? 8.525 3.036 -10.832 1.00 88.25 112 ARG A C 1
ATOM 842 O O . ARG A 1 112 ? 7.915 1.974 -10.772 1.00 88.25 112 ARG A O 1
ATOM 849 N N . ILE A 1 113 ? 8.766 3.800 -9.767 1.00 91.12 113 ILE A N 1
ATOM 850 C CA . ILE A 1 113 ? 8.229 3.482 -8.440 1.00 91.12 113 ILE A CA 1
ATOM 851 C C . ILE A 1 113 ? 6.706 3.592 -8.454 1.00 91.12 113 ILE A C 1
ATOM 853 O O . ILE A 1 113 ? 6.051 2.647 -8.039 1.00 91.12 113 ILE A O 1
ATOM 857 N N . THR A 1 114 ? 6.148 4.664 -9.017 1.00 92.19 114 THR A N 1
ATOM 858 C CA . THR A 1 114 ? 4.698 4.833 -9.203 1.00 92.19 114 THR A CA 1
ATOM 859 C C . THR A 1 114 ? 4.080 3.665 -9.976 1.00 92.19 114 THR A C 1
ATOM 861 O O . THR A 1 114 ? 3.089 3.087 -9.528 1.00 92.19 114 THR A O 1
ATOM 864 N N . TRP A 1 115 ? 4.700 3.257 -11.088 1.00 91.69 115 TRP A N 1
ATOM 865 C CA . TRP A 1 115 ? 4.258 2.110 -11.881 1.00 91.69 115 TRP A CA 1
ATOM 866 C C . TRP A 1 115 ? 4.275 0.812 -11.062 1.00 91.69 115 TRP A C 1
ATOM 868 O O . TRP A 1 115 ? 3.273 0.104 -11.010 1.00 91.69 115 TRP A O 1
ATOM 878 N N . LEU A 1 116 ? 5.371 0.518 -10.350 1.00 92.88 116 LEU A N 1
ATOM 879 C CA . LEU A 1 116 ? 5.459 -0.667 -9.488 1.00 92.88 116 LEU A CA 1
ATOM 880 C C . LEU A 1 116 ? 4.432 -0.633 -8.349 1.00 92.88 116 LEU A C 1
ATOM 882 O O . LEU A 1 116 ? 3.803 -1.650 -8.073 1.00 92.88 116 LEU A O 1
ATOM 886 N N . THR A 1 117 ? 4.217 0.521 -7.717 1.00 94.69 117 THR A N 1
ATOM 887 C CA . THR A 1 117 ? 3.190 0.688 -6.682 1.00 94.69 117 THR A CA 1
ATOM 888 C C . THR A 1 117 ? 1.802 0.356 -7.219 1.00 94.69 117 THR A C 1
ATOM 890 O O . THR A 1 117 ? 1.073 -0.398 -6.580 1.00 94.69 117 THR A O 1
ATOM 893 N N . CYS A 1 118 ? 1.449 0.851 -8.407 1.00 93.12 118 CYS A N 1
ATOM 894 C CA . CYS A 1 118 ? 0.165 0.546 -9.034 1.00 93.12 118 CYS A CA 1
ATOM 895 C C . CYS A 1 118 ? -0.009 -0.962 -9.284 1.00 93.12 118 CYS A C 1
ATOM 897 O O . CYS A 1 118 ? -1.039 -1.534 -8.930 1.00 93.12 118 CYS A O 1
ATOM 899 N N . HIS A 1 119 ? 1.022 -1.636 -9.807 1.00 92.81 119 HIS A N 1
ATOM 900 C CA . HIS A 1 119 ? 1.002 -3.092 -10.010 1.00 92.81 119 HIS A CA 1
ATOM 901 C C . HIS A 1 119 ? 0.862 -3.867 -8.697 1.00 92.81 119 HIS A C 1
ATOM 903 O O . HIS A 1 119 ? 0.101 -4.831 -8.634 1.00 92.81 119 HIS A O 1
ATOM 909 N N . ALA A 1 120 ? 1.564 -3.442 -7.644 1.00 93.94 120 ALA A N 1
ATOM 910 C CA . ALA A 1 120 ? 1.457 -4.051 -6.324 1.00 93.94 120 ALA A CA 1
ATOM 911 C C . ALA A 1 120 ? 0.043 -3.888 -5.736 1.00 93.94 120 ALA A C 1
ATOM 913 O O . ALA A 1 120 ? -0.490 -4.840 -5.174 1.00 93.94 120 ALA A O 1
ATOM 914 N N . LEU A 1 121 ? -0.596 -2.727 -5.910 1.00 92.94 121 LEU A N 1
ATOM 915 C CA . LEU A 1 121 ? -1.969 -2.474 -5.453 1.00 92.94 121 LEU A CA 1
ATOM 916 C C . LEU A 1 121 ? -3.007 -3.311 -6.206 1.00 92.94 121 LEU A C 1
ATOM 918 O O . LEU A 1 121 ? -3.876 -3.911 -5.579 1.00 92.94 121 LEU A O 1
ATOM 922 N N . HIS A 1 122 ? -2.881 -3.421 -7.531 1.00 90.44 122 HIS A N 1
ATOM 923 C CA . HIS A 1 122 ? -3.729 -4.315 -8.323 1.00 90.44 122 HIS A CA 1
ATOM 924 C C . HIS A 1 122 ? -3.602 -5.768 -7.852 1.00 90.44 122 HIS A C 1
ATOM 926 O O . HIS A 1 122 ? -4.608 -6.422 -7.583 1.00 90.44 122 HIS A O 1
ATOM 932 N N . ALA A 1 123 ? -2.371 -6.243 -7.640 1.00 89.88 123 ALA A N 1
ATOM 933 C CA . ALA A 1 123 ? -2.125 -7.586 -7.125 1.00 89.88 123 ALA A CA 1
ATOM 934 C C . ALA A 1 123 ? -2.721 -7.803 -5.726 1.00 89.88 123 ALA A C 1
ATOM 936 O O . ALA A 1 123 ? -3.312 -8.851 -5.466 1.00 89.88 123 ALA A O 1
ATOM 937 N N . ALA A 1 124 ? -2.604 -6.807 -4.843 1.00 90.25 124 ALA A N 1
ATOM 938 C CA . ALA A 1 124 ? -3.172 -6.845 -3.498 1.00 90.25 124 ALA A CA 1
ATOM 939 C C . ALA A 1 124 ? -4.701 -6.976 -3.497 1.00 90.25 124 ALA A C 1
ATOM 941 O O . ALA A 1 124 ? -5.271 -7.569 -2.585 1.00 90.25 124 ALA A O 1
ATOM 942 N N . TRP A 1 125 ? -5.366 -6.424 -4.511 1.00 86.62 125 TRP A N 1
ATOM 943 C CA . TRP A 1 125 ? -6.824 -6.446 -4.635 1.00 86.62 125 TRP A CA 1
ATOM 944 C C . TRP A 1 125 ? -7.334 -7.534 -5.587 1.00 86.62 125 TRP A C 1
ATOM 946 O O . TRP A 1 125 ? -8.534 -7.620 -5.834 1.00 86.62 125 TRP A O 1
ATOM 956 N N . GLY A 1 126 ? -6.445 -8.397 -6.091 1.00 84.06 126 GLY A N 1
ATOM 957 C CA . GLY A 1 126 ? -6.812 -9.467 -7.021 1.00 84.06 126 GLY A CA 1
ATOM 958 C C . GLY A 1 126 ? -7.291 -8.953 -8.382 1.00 84.06 126 GLY A C 1
ATOM 959 O O . GLY A 1 126 ? -7.978 -9.671 -9.104 1.00 84.06 126 GLY A O 1
ATOM 960 N N . GLU A 1 127 ? -6.946 -7.715 -8.733 1.00 83.06 127 GLU A N 1
ATOM 961 C CA . GLU A 1 127 ? -7.275 -7.105 -10.015 1.00 83.06 127 GLU A CA 1
ATOM 962 C C . GLU A 1 127 ? -6.125 -7.335 -11.009 1.00 83.06 127 GLU A C 1
ATOM 964 O O . GLU A 1 127 ? -4.950 -7.255 -10.628 1.00 83.06 127 GLU A O 1
ATOM 969 N N . PRO A 1 128 ? -6.411 -7.588 -12.298 1.00 72.12 128 PRO A N 1
ATOM 970 C CA . PRO A 1 128 ? -5.366 -7.566 -13.306 1.00 72.12 128 PRO A CA 1
ATOM 971 C C . PRO A 1 128 ? -4.771 -6.150 -13.381 1.00 72.12 128 PRO A C 1
ATOM 973 O O . PRO A 1 128 ? -5.524 -5.170 -13.370 1.00 72.12 128 PRO A O 1
ATOM 976 N N . PRO A 1 129 ? -3.438 -6.003 -13.486 1.00 63.50 129 PRO A N 1
ATOM 977 C CA . PRO A 1 129 ? -2.839 -4.719 -13.806 1.00 63.50 129 PRO A CA 1
ATOM 978 C C . PRO A 1 129 ? -3.145 -4.405 -15.280 1.00 63.50 129 PRO A C 1
ATOM 980 O O . PRO A 1 129 ? -2.367 -4.738 -16.171 1.00 63.50 129 PRO A O 1
ATOM 983 N N . GLU A 1 130 ? -4.318 -3.841 -15.572 1.00 54.88 130 GLU A N 1
ATOM 984 C CA . GLU A 1 130 ? -4.661 -3.414 -16.933 1.00 54.88 130 GLU A CA 1
ATOM 985 C C . GLU A 1 130 ? -3.689 -2.317 -17.384 1.00 54.88 130 GLU A C 1
ATOM 987 O O . GLU A 1 130 ? -3.530 -1.295 -16.714 1.00 54.88 130 GLU A O 1
ATOM 992 N N . GLY A 1 131 ? -3.025 -2.555 -18.519 1.00 60.50 131 GLY A N 1
ATOM 993 C CA . GLY A 1 131 ? -1.797 -1.871 -18.939 1.00 60.50 131 GLY A CA 1
ATOM 994 C C . GLY A 1 131 ? -1.797 -0.342 -18.834 1.00 60.50 131 GLY A C 1
ATOM 995 O O . GLY A 1 131 ? -0.792 0.217 -18.394 1.00 60.50 131 GLY A O 1
ATOM 996 N N . ASP A 1 132 ? -2.907 0.321 -19.176 1.00 52.38 132 ASP A N 1
ATOM 997 C CA . ASP A 1 132 ? -3.004 1.789 -19.214 1.00 52.38 132 ASP A CA 1
ATOM 998 C C . ASP A 1 132 ? -3.382 2.436 -17.871 1.00 52.38 132 ASP A C 1
ATOM 1000 O O . ASP A 1 132 ? -3.206 3.637 -17.705 1.00 52.38 132 ASP A O 1
ATOM 1004 N N . ARG A 1 133 ? -3.854 1.674 -16.874 1.00 62.25 133 ARG A N 1
ATOM 1005 C CA . ARG A 1 133 ? -4.262 2.241 -15.568 1.00 62.25 133 ARG A CA 1
ATOM 1006 C C . ARG A 1 133 ? -3.090 2.605 -14.658 1.00 62.25 133 ARG A C 1
ATOM 1008 O O . ARG A 1 133 ? -3.277 3.308 -13.669 1.00 62.25 133 ARG A O 1
ATOM 1015 N N . CYS A 1 134 ? -1.897 2.115 -14.987 1.00 67.75 134 CYS A N 1
ATOM 1016 C CA . CYS A 1 134 ? -0.666 2.361 -14.240 1.00 67.75 134 CYS A CA 1
ATOM 1017 C C . CYS A 1 134 ? 0.343 3.238 -15.001 1.00 67.75 134 CYS A C 1
ATOM 1019 O O . CYS A 1 134 ? 1.497 3.314 -14.568 1.00 67.75 134 CYS A O 1
ATOM 1021 N N . ARG A 1 135 ? -0.045 3.810 -16.151 1.00 56.84 135 ARG A N 1
ATOM 1022 C CA . ARG A 1 135 ? 0.839 4.531 -17.077 1.00 56.84 135 ARG A CA 1
ATOM 1023 C C . ARG A 1 135 ? 0.759 6.043 -16.923 1.00 56.84 135 ARG A C 1
ATOM 1025 O O . ARG A 1 135 ? -0.353 6.549 -16.675 1.00 56.84 135 ARG A O 1
#